Protein AF-A0A8T3SQZ7-F1 (afdb_monomer_lite)

Radius of gyration: 26.03 Å; chains: 1; bounding box: 53×53×92 Å

Foldseek 3Di:
DDDDDDDDDDDDPPDPQQAWAWEWDDDPNGTDTDTDPDRDHDDDAQDKDWDQDPVRDTFIKGFHDKAKDKAFDPPDDQDFDPPVPDPDGDRDDDDPPPPDRPDGDIDIDHIYTYIDGDPPPPVDDPPDDPDPDPDDDDDDD

Secondary structure (DSSP, 8-state):
-------------SS--PPP-EEEEEETTEEEEEE-SS--PPPPTT-EEEEE-TT--EEEEEEEEEE--EEEPPSSPPPB---TT-SS--BPPSSS----TTSS-EEE---EEEEEE-TT--S------------PPPPP-

pLDDT: mean 70.44, std 20.69, range [36.06, 97.5]

Sequence (141 aa):
MTDAAEIPGGPTDADGSAMPYTVFFPVDGAYRPADLEHSAPLPRVGDTIEYIDVRGRCSRYVVREVIHTLQLAADRRPVVGSQHDRPAAFAAGDDDAAELPGDGSLRAGVPKVILERSPSADPTEEREGFTVRVEAPTPED

Structure (mmCIF, N/CA/C/O backbone):
data_AF-A0A8T3SQZ7-F1
#
_entry.id   AF-A0A8T3SQZ7-F1
#
loop_
_atom_site.group_PDB
_atom_site.id
_atom_site.type_symbol
_atom_site.label_atom_id
_atom_site.label_alt_id
_atom_site.label_comp_id
_atom_site.label_asym_id
_atom_site.label_entity_id
_atom_site.label_seq_id
_atom_site.pdbx_PDB_ins_code
_atom_site.Cartn_x
_atom_site.Cartn_y
_atom_site.Cartn_z
_atom_site.occupancy
_atom_site.B_iso_or_equiv
_atom_site.auth_seq_id
_atom_site.auth_comp_id
_atom_site.auth_asym_id
_atom_site.auth_atom_id
_atom_site.pdbx_PDB_model_num
ATOM 1 N N . MET A 1 1 ? -7.357 -34.831 31.245 1.00 41.09 1 MET A N 1
ATOM 2 C CA . MET A 1 1 ? -6.349 -34.841 30.168 1.00 41.09 1 MET A CA 1
ATOM 3 C C . MET A 1 1 ? -7.109 -34.612 28.881 1.00 41.09 1 MET A C 1
ATOM 5 O O . MET A 1 1 ? -7.741 -35.544 28.405 1.00 41.09 1 MET A O 1
ATOM 9 N N . THR A 1 2 ? -7.157 -33.366 28.414 1.00 40.72 2 THR A N 1
ATOM 10 C CA . THR A 1 2 ? -7.827 -33.005 27.161 1.00 40.72 2 THR A CA 1
ATOM 11 C C . THR A 1 2 ? -6.770 -32.436 26.238 1.00 40.72 2 THR A C 1
ATOM 13 O O . THR A 1 2 ? -5.999 -31.563 26.631 1.00 40.72 2 THR A O 1
ATOM 16 N N . ASP A 1 3 ? -6.729 -33.048 25.069 1.00 38.22 3 ASP A N 1
ATOM 17 C CA . ASP A 1 3 ? -5.800 -32.897 23.964 1.00 38.22 3 ASP A CA 1
ATOM 18 C C . ASP A 1 3 ? -5.825 -31.461 23.416 1.00 38.22 3 ASP A C 1
ATOM 20 O O . ASP A 1 3 ? -6.893 -30.925 23.110 1.00 38.22 3 ASP A O 1
ATOM 24 N N . ALA A 1 4 ? -4.661 -30.812 23.354 1.00 43.59 4 ALA A N 1
ATOM 25 C CA . ALA A 1 4 ? -4.513 -29.490 22.762 1.00 43.59 4 ALA A CA 1
ATOM 26 C C . ALA A 1 4 ? -4.310 -29.672 21.257 1.00 43.59 4 ALA A C 1
ATOM 28 O O . ALA A 1 4 ? -3.245 -30.099 20.820 1.00 43.59 4 ALA A O 1
ATOM 29 N N . ALA A 1 5 ? -5.348 -29.366 20.480 1.00 46.22 5 ALA A N 1
ATOM 30 C CA . ALA A 1 5 ? -5.286 -29.367 19.028 1.00 46.22 5 ALA A CA 1
ATOM 31 C C . ALA A 1 5 ? -4.203 -28.389 18.545 1.00 46.22 5 ALA A C 1
ATOM 33 O O . ALA A 1 5 ? -4.297 -27.174 18.728 1.00 46.22 5 ALA A O 1
ATOM 34 N N . GLU A 1 6 ? -3.168 -28.962 17.946 1.00 37.00 6 GLU A N 1
ATOM 35 C CA . GLU A 1 6 ? -2.067 -28.294 17.271 1.00 37.00 6 GLU A CA 1
ATOM 36 C C . GLU A 1 6 ? -2.620 -27.485 16.085 1.00 37.00 6 GLU A C 1
ATOM 38 O O . GLU A 1 6 ? -3.232 -28.038 15.169 1.00 37.00 6 GLU A O 1
ATOM 43 N N . ILE A 1 7 ? -2.457 -26.159 16.111 1.00 51.09 7 ILE A N 1
ATOM 44 C CA . ILE A 1 7 ? -2.765 -25.300 14.962 1.00 51.09 7 ILE A CA 1
ATOM 45 C C . ILE A 1 7 ? -1.596 -25.450 13.978 1.00 51.09 7 ILE A C 1
ATOM 47 O O . ILE A 1 7 ? -0.480 -25.066 14.335 1.00 51.09 7 ILE A O 1
ATOM 51 N N . PRO A 1 8 ? -1.794 -25.984 12.757 1.00 43.47 8 PRO A N 1
ATOM 52 C CA . PRO A 1 8 ? -0.699 -26.134 11.811 1.00 43.47 8 PRO A CA 1
ATOM 53 C C . PRO A 1 8 ? -0.240 -24.751 11.343 1.00 43.47 8 PRO A C 1
ATOM 55 O O . PRO A 1 8 ? -0.986 -24.007 10.702 1.00 43.47 8 PRO A O 1
ATOM 58 N N . GLY A 1 9 ? 1.001 -24.410 11.692 1.00 36.94 9 GLY A N 1
ATOM 59 C CA . GLY A 1 9 ? 1.688 -23.222 11.207 1.00 36.94 9 GLY A CA 1
ATOM 60 C C . GLY A 1 9 ? 1.742 -23.231 9.682 1.00 36.94 9 GLY A C 1
ATOM 61 O O . GLY A 1 9 ? 2.211 -24.190 9.068 1.00 36.94 9 GLY A O 1
ATOM 62 N N . GLY A 1 10 ? 1.239 -22.158 9.068 1.00 36.06 10 GLY A N 1
ATOM 63 C CA . GLY A 1 10 ? 1.502 -21.871 7.660 1.00 36.06 10 GLY A CA 1
ATOM 64 C C . GLY A 1 10 ? 3.007 -21.706 7.420 1.00 36.06 10 GLY A C 1
ATOM 65 O O . GLY A 1 10 ? 3.750 -21.505 8.382 1.00 36.06 10 GLY A O 1
ATOM 66 N N . PRO A 1 11 ? 3.475 -21.799 6.163 1.00 41.94 11 PRO A N 1
ATOM 67 C CA . PRO A 1 11 ? 4.896 -21.710 5.861 1.00 41.94 11 PRO A CA 1
ATOM 68 C C . PRO A 1 11 ? 5.449 -20.384 6.389 1.00 41.94 11 PRO A C 1
ATOM 70 O O . PRO A 1 11 ? 5.080 -19.307 5.924 1.00 41.94 11 PRO A O 1
ATOM 73 N N . THR A 1 12 ? 6.297 -20.479 7.410 1.00 43.78 12 THR A N 1
ATOM 74 C CA . THR A 1 12 ? 7.145 -19.386 7.860 1.00 43.78 12 THR A CA 1
ATOM 75 C C . THR A 1 12 ? 8.161 -19.175 6.751 1.00 43.78 12 THR A C 1
ATOM 77 O O . THR A 1 12 ? 9.054 -20.007 6.581 1.00 43.78 12 THR A O 1
ATOM 80 N N . ASP A 1 13 ? 8.008 -18.108 5.969 1.00 46.59 13 ASP A N 1
ATOM 81 C CA . ASP A 1 13 ? 9.064 -17.645 5.074 1.00 46.59 13 ASP A CA 1
ATOM 82 C C . ASP A 1 13 ? 10.277 -17.306 5.950 1.00 46.59 13 ASP A C 1
ATOM 84 O O . ASP A 1 13 ? 10.358 -16.271 6.613 1.00 46.59 13 ASP A O 1
ATOM 88 N N . ALA A 1 14 ? 11.175 -18.280 6.048 1.00 41.88 14 ALA A N 1
ATOM 89 C CA . ALA A 1 14 ? 12.380 -18.254 6.848 1.00 41.88 14 ALA A CA 1
ATOM 90 C C . ALA A 1 14 ? 13.466 -17.466 6.108 1.00 41.88 14 ALA A C 1
ATOM 92 O O . ALA A 1 14 ? 14.453 -18.029 5.653 1.00 41.88 14 ALA A O 1
ATOM 93 N N . ASP A 1 15 ? 13.251 -16.160 5.983 1.00 43.75 15 ASP A N 1
ATOM 94 C CA . ASP A 1 15 ? 14.304 -15.150 5.960 1.00 43.75 15 ASP A CA 1
ATOM 95 C C . ASP A 1 15 ? 13.628 -13.830 6.348 1.00 43.75 15 ASP A C 1
ATOM 97 O O . ASP A 1 15 ? 12.751 -13.343 5.638 1.00 43.75 15 ASP A O 1
ATOM 101 N N . GLY A 1 16 ? 13.947 -13.290 7.526 1.00 47.75 16 GLY A N 1
ATOM 102 C CA . GLY A 1 16 ? 13.233 -12.181 8.184 1.00 47.75 16 GLY A CA 1
ATOM 103 C C . GLY A 1 16 ? 13.328 -10.816 7.484 1.00 47.75 16 GLY A C 1
ATOM 104 O O . GLY A 1 16 ? 13.242 -9.779 8.140 1.00 47.75 16 GLY A O 1
ATOM 105 N N . SER A 1 17 ? 13.531 -10.794 6.169 1.00 54.41 17 SER A N 1
ATOM 106 C CA . SER A 1 17 ? 13.528 -9.601 5.335 1.00 54.41 17 SER A CA 1
ATOM 107 C C . SER A 1 17 ? 12.091 -9.279 4.938 1.00 54.41 17 SER A C 1
ATOM 109 O O . SER A 1 17 ? 11.572 -9.753 3.928 1.00 54.41 17 SER A O 1
ATOM 111 N N . ALA A 1 18 ? 11.408 -8.493 5.769 1.00 69.62 18 ALA A N 1
ATOM 112 C CA . ALA A 1 18 ? 10.089 -7.987 5.418 1.00 69.62 18 ALA A CA 1
ATOM 113 C C . ALA A 1 18 ? 10.197 -7.116 4.149 1.00 69.62 18 ALA A C 1
ATOM 115 O O . ALA A 1 18 ? 10.910 -6.108 4.129 1.00 69.62 18 ALA A O 1
ATOM 116 N N . MET A 1 19 ? 9.517 -7.541 3.079 1.00 74.31 19 MET A N 1
ATOM 117 C CA . MET A 1 19 ? 9.486 -6.840 1.794 1.00 74.31 19 MET A CA 1
ATOM 118 C C . MET A 1 19 ? 8.896 -5.437 1.995 1.00 74.31 19 MET A C 1
ATOM 120 O O . MET A 1 19 ? 7.824 -5.330 2.592 1.00 74.31 19 MET A O 1
ATOM 124 N N . PRO A 1 20 ? 9.539 -4.360 1.504 1.00 87.25 20 PRO A N 1
ATOM 125 C CA . PRO A 1 20 ? 8.953 -3.029 1.593 1.00 87.25 20 PRO A CA 1
ATOM 126 C C . PRO A 1 20 ? 7.644 -2.994 0.803 1.00 87.25 20 PRO A C 1
ATOM 128 O O . PRO A 1 20 ? 7.549 -3.588 -0.271 1.00 87.25 20 PRO A O 1
ATOM 131 N N . TYR A 1 21 ? 6.652 -2.278 1.320 1.00 91.19 21 TYR A N 1
ATOM 132 C CA . TYR A 1 21 ? 5.379 -2.025 0.653 1.00 91.19 21 TYR A CA 1
ATOM 133 C C . TYR A 1 21 ? 4.891 -0.611 0.969 1.00 91.19 21 TYR A C 1
ATOM 135 O O . TYR A 1 21 ? 5.213 -0.049 2.017 1.00 91.19 21 TYR A O 1
ATOM 143 N N . THR A 1 22 ? 4.090 -0.046 0.068 1.00 93.69 22 THR A N 1
ATOM 144 C CA . THR A 1 22 ? 3.478 1.276 0.253 1.00 93.69 22 THR A CA 1
ATOM 145 C C . THR A 1 22 ? 2.016 1.108 0.644 1.00 93.69 22 THR A C 1
ATOM 147 O O . THR A 1 22 ? 1.253 0.416 -0.038 1.00 93.69 22 THR A O 1
ATOM 150 N N . VAL A 1 23 ? 1.602 1.768 1.722 1.00 94.88 23 VAL A N 1
ATOM 151 C CA . VAL A 1 23 ? 0.217 1.7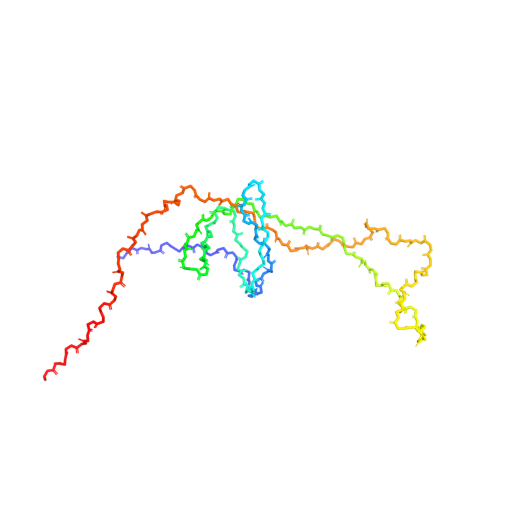72 2.202 1.00 94.88 23 VAL A CA 1
ATOM 152 C C . VAL A 1 23 ? -0.532 2.959 1.606 1.00 94.88 23 VAL A C 1
ATOM 154 O O . VAL A 1 23 ? -0.017 4.071 1.563 1.00 94.88 23 VAL A O 1
ATOM 157 N N . PHE A 1 24 ? -1.763 2.745 1.156 1.00 96.56 24 PHE A N 1
ATOM 158 C CA . PHE A 1 24 ? -2.608 3.764 0.543 1.00 96.56 24 PHE A CA 1
ATOM 159 C C . PHE A 1 24 ? -3.838 4.019 1.413 1.00 96.56 24 PHE A C 1
ATOM 161 O O . PHE A 1 24 ? -4.778 3.222 1.432 1.00 96.56 24 PHE A O 1
ATOM 168 N N . PHE A 1 25 ? -3.835 5.149 2.121 1.00 95.62 25 PHE A N 1
ATOM 169 C CA . PHE A 1 25 ? -4.930 5.570 2.994 1.00 95.62 25 PHE A CA 1
ATOM 170 C C . PHE A 1 25 ? -6.046 6.253 2.194 1.00 95.62 25 PHE A C 1
ATOM 172 O O . PHE A 1 25 ? -5.738 7.112 1.361 1.00 95.62 25 PHE A O 1
ATOM 179 N N . PRO A 1 26 ? -7.328 5.946 2.455 1.00 94.62 26 PRO A N 1
ATOM 180 C CA . PRO A 1 26 ? -8.440 6.649 1.827 1.00 94.62 26 PRO A CA 1
ATOM 181 C C . PRO A 1 26 ? -8.554 8.073 2.395 1.00 94.62 26 PRO A C 1
ATOM 183 O O . PRO A 1 26 ? -8.695 8.256 3.605 1.00 94.62 26 PRO A O 1
ATOM 186 N N . VAL A 1 27 ? -8.501 9.083 1.524 1.00 90.00 27 VAL A N 1
ATOM 187 C CA . VAL A 1 27 ? -8.631 10.509 1.874 1.00 90.00 27 VAL A CA 1
ATOM 188 C C . VAL A 1 27 ? -9.516 11.185 0.830 1.00 90.00 27 VAL A C 1
ATOM 190 O O . VAL A 1 27 ? -9.146 11.232 -0.338 1.00 90.00 27 VAL A O 1
ATOM 193 N N . ASP A 1 28 ? -10.684 11.684 1.243 1.00 85.12 28 ASP A N 1
ATOM 194 C CA . ASP A 1 28 ? -11.594 12.526 0.445 1.00 85.12 28 ASP A CA 1
ATOM 195 C C . ASP A 1 28 ? -11.811 12.070 -1.015 1.00 85.12 28 ASP A C 1
ATOM 197 O O . ASP A 1 28 ? -11.722 12.850 -1.960 1.00 85.12 28 ASP A O 1
ATOM 201 N N . GLY A 1 29 ? -12.093 10.777 -1.214 1.00 84.56 29 GLY A N 1
ATOM 202 C CA . GLY A 1 29 ? -12.367 10.198 -2.539 1.00 84.56 29 GLY A CA 1
ATOM 203 C C . GLY A 1 29 ? -11.127 9.807 -3.352 1.00 84.56 29 GLY A C 1
ATOM 204 O O . GLY A 1 29 ? -11.265 9.303 -4.464 1.00 84.56 29 GLY A O 1
ATOM 205 N N . ALA A 1 30 ? -9.928 9.982 -2.798 1.00 92.31 30 ALA A N 1
ATOM 206 C CA . ALA A 1 30 ? -8.661 9.540 -3.369 1.00 92.31 30 ALA A CA 1
ATOM 207 C C . ALA A 1 30 ? -7.881 8.649 -2.383 1.00 92.31 30 ALA A C 1
ATOM 209 O O . ALA A 1 30 ? -8.338 8.353 -1.276 1.00 92.31 30 ALA A O 1
ATOM 210 N N . TYR A 1 31 ? -6.683 8.224 -2.794 1.00 93.75 31 TYR A N 1
ATOM 211 C CA . TYR A 1 31 ? -5.751 7.486 -1.944 1.00 93.75 31 TYR A CA 1
ATOM 212 C C . TYR A 1 31 ? -4.450 8.252 -1.768 1.00 93.75 31 TYR A C 1
ATOM 214 O O . TYR A 1 31 ? -3.856 8.714 -2.745 1.00 93.75 31 TYR A O 1
ATOM 222 N N . ARG A 1 32 ? -3.980 8.340 -0.524 1.00 94.44 32 ARG A N 1
ATOM 223 C CA . ARG A 1 32 ? -2.699 8.953 -0.181 1.00 94.44 32 ARG A CA 1
ATOM 224 C C . ARG A 1 32 ? -1.673 7.871 0.171 1.00 94.44 32 ARG A C 1
ATOM 226 O O . ARG A 1 32 ? -1.946 7.091 1.085 1.00 94.44 32 ARG A O 1
ATOM 233 N N . PRO A 1 33 ? -0.516 7.819 -0.515 1.00 94.50 33 PRO A N 1
ATOM 234 C CA . PRO A 1 33 ? 0.537 6.866 -0.193 1.00 94.50 33 PRO A CA 1
ATOM 235 C C . PRO A 1 33 ? 1.251 7.242 1.109 1.00 94.50 33 PRO A C 1
ATOM 237 O O . PRO A 1 33 ? 1.417 8.424 1.424 1.00 94.50 33 PRO A O 1
ATOM 240 N N . ALA A 1 34 ? 1.701 6.224 1.828 1.00 90.50 34 ALA A N 1
ATOM 241 C CA . ALA A 1 34 ? 2.591 6.311 2.969 1.00 90.50 34 ALA A CA 1
ATOM 242 C C . ALA A 1 34 ? 3.529 5.101 2.951 1.00 90.50 34 ALA A C 1
ATOM 244 O O . ALA A 1 34 ? 3.077 3.952 2.922 1.00 90.50 34 ALA A O 1
ATOM 245 N N . ASP A 1 35 ? 4.827 5.375 2.965 1.00 85.69 35 ASP A N 1
ATOM 246 C CA . ASP A 1 35 ? 5.853 4.347 3.078 1.00 85.69 35 ASP A CA 1
ATOM 247 C C . ASP A 1 35 ? 6.135 4.063 4.555 1.00 85.69 35 ASP A C 1
ATOM 249 O O . ASP A 1 35 ? 6.034 4.950 5.408 1.00 85.69 35 ASP A O 1
ATOM 253 N N . LEU A 1 36 ? 6.463 2.812 4.864 1.00 81.69 36 LEU A N 1
ATOM 254 C CA . LEU A 1 36 ? 6.826 2.402 6.215 1.00 81.69 36 LEU A CA 1
ATOM 255 C C . LEU A 1 36 ? 8.337 2.540 6.402 1.00 81.69 36 LEU A C 1
ATOM 257 O O . LEU A 1 36 ? 9.114 1.997 5.620 1.00 81.69 36 LEU A O 1
ATOM 261 N N . GLU A 1 37 ? 8.756 3.240 7.458 1.00 74.75 37 GLU A N 1
ATOM 262 C CA . GLU A 1 37 ? 10.180 3.390 7.803 1.00 74.75 37 GLU A CA 1
ATOM 263 C C . GLU A 1 37 ? 10.811 2.073 8.277 1.00 74.75 37 GLU A C 1
ATOM 265 O O . GLU A 1 37 ? 12.023 1.878 8.172 1.00 74.75 37 GLU A O 1
ATOM 270 N N . HIS A 1 38 ? 9.992 1.161 8.802 1.00 73.56 38 HIS A N 1
ATOM 271 C CA . HIS A 1 38 ? 10.429 -0.124 9.327 1.00 73.56 38 HIS A CA 1
ATOM 272 C C . HIS A 1 38 ? 9.812 -1.274 8.543 1.00 73.56 38 HIS A C 1
ATOM 274 O O . HIS A 1 38 ? 8.633 -1.245 8.188 1.00 73.56 38 HIS A O 1
ATOM 280 N N . SER A 1 39 ? 10.622 -2.306 8.313 1.00 74.56 39 SER A N 1
ATOM 281 C CA . SER A 1 39 ? 10.196 -3.543 7.673 1.00 74.56 39 SER A CA 1
ATOM 282 C C . SER A 1 39 ? 9.108 -4.210 8.519 1.00 74.56 39 SER A C 1
ATOM 284 O O . SER A 1 39 ? 9.366 -4.680 9.626 1.00 74.56 39 SER A O 1
ATOM 286 N N . ALA A 1 40 ? 7.888 -4.241 7.989 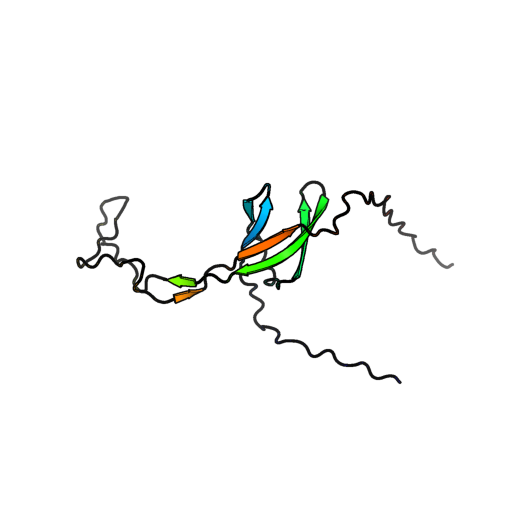1.00 83.94 40 ALA A N 1
ATOM 287 C CA . ALA A 1 40 ? 6.753 -4.957 8.555 1.00 83.94 40 ALA A CA 1
ATOM 288 C C . ALA A 1 40 ? 6.362 -6.119 7.627 1.00 83.94 40 ALA A C 1
ATOM 290 O O . ALA A 1 40 ? 6.609 -6.042 6.421 1.00 83.94 40 ALA A O 1
ATOM 291 N N . PRO A 1 41 ? 5.769 -7.207 8.145 1.00 89.19 41 PRO A N 1
ATOM 292 C CA . PRO A 1 41 ? 5.217 -8.255 7.294 1.00 89.19 41 PRO A CA 1
ATOM 293 C C . PRO A 1 41 ? 4.164 -7.681 6.341 1.00 89.19 41 PRO A C 1
ATOM 295 O O . PRO A 1 41 ? 3.344 -6.858 6.750 1.00 89.19 41 PRO A O 1
ATOM 298 N N . LEU A 1 42 ? 4.161 -8.133 5.084 1.00 91.88 42 LEU A N 1
ATOM 299 C CA . LEU A 1 42 ? 3.122 -7.749 4.131 1.00 91.88 42 LEU A CA 1
ATOM 300 C C . LEU A 1 42 ? 1.761 -8.261 4.643 1.00 91.88 42 LEU A C 1
ATOM 302 O O . LEU A 1 42 ? 1.616 -9.471 4.847 1.00 91.88 42 LEU A O 1
ATOM 306 N N . PRO A 1 43 ? 0.767 -7.383 4.861 1.00 93.00 43 PRO A N 1
ATOM 307 C CA . PRO A 1 43 ? -0.522 -7.795 5.392 1.00 93.00 43 PRO A CA 1
ATOM 308 C C . PRO A 1 43 ? -1.349 -8.534 4.335 1.00 93.00 43 PRO A C 1
ATOM 310 O O . PRO A 1 43 ? -1.108 -8.423 3.130 1.00 93.00 43 PRO A O 1
ATOM 313 N N . ARG A 1 44 ? -2.359 -9.273 4.786 1.00 95.44 44 ARG A N 1
ATOM 314 C CA . ARG A 1 44 ? -3.336 -9.965 3.943 1.00 95.44 44 ARG A CA 1
ATOM 315 C C . ARG A 1 44 ? -4.597 -9.123 3.782 1.00 95.44 44 ARG A C 1
ATOM 317 O O . ARG A 1 44 ? -4.913 -8.270 4.604 1.00 95.44 44 ARG A O 1
ATOM 324 N N . VAL A 1 45 ? -5.349 -9.387 2.715 1.00 96.94 45 VAL A N 1
ATOM 325 C CA . VAL A 1 45 ? -6.691 -8.810 2.544 1.00 96.94 45 VAL A CA 1
ATOM 326 C C . VAL A 1 45 ? -7.579 -9.219 3.722 1.00 96.94 45 VAL A C 1
ATOM 328 O O . VAL A 1 45 ? -7.617 -10.392 4.089 1.00 96.94 45 VAL A O 1
ATOM 331 N N . GLY A 1 46 ? -8.291 -8.250 4.297 1.00 96.00 46 GLY A N 1
ATOM 332 C CA . GLY A 1 46 ? -9.117 -8.411 5.494 1.00 96.00 46 GLY A CA 1
ATOM 333 C C . GLY A 1 46 ? -8.393 -8.121 6.812 1.00 96.00 46 GLY A C 1
ATOM 334 O O . GLY A 1 46 ? -9.064 -7.941 7.830 1.00 96.00 46 GLY A O 1
ATOM 335 N N . ASP A 1 47 ? -7.061 -8.014 6.814 1.00 95.50 47 ASP A N 1
ATOM 336 C CA . ASP A 1 47 ? -6.317 -7.649 8.020 1.00 95.50 47 ASP A CA 1
ATOM 337 C C . ASP A 1 47 ? -6.674 -6.226 8.472 1.00 95.50 47 ASP A C 1
ATOM 339 O O . ASP A 1 47 ? -6.970 -5.339 7.666 1.00 95.50 47 ASP A O 1
ATOM 343 N N . THR A 1 48 ? -6.631 -5.995 9.785 1.00 95.50 48 THR A N 1
ATOM 344 C CA . THR A 1 48 ? -6.871 -4.674 10.376 1.00 95.50 48 THR A CA 1
ATOM 345 C C . THR A 1 48 ? -5.556 -3.930 10.575 1.00 95.50 48 THR A C 1
ATOM 347 O O . THR A 1 48 ? -4.615 -4.466 11.155 1.00 95.50 48 THR A O 1
ATOM 350 N N . ILE A 1 49 ? -5.520 -2.665 10.157 1.00 93.06 49 ILE A N 1
ATOM 351 C CA . ILE A 1 49 ? -4.419 -1.735 10.414 1.00 93.06 49 ILE A CA 1
ATOM 352 C C . ILE A 1 49 ? -4.915 -0.614 11.324 1.00 93.06 49 ILE A C 1
AT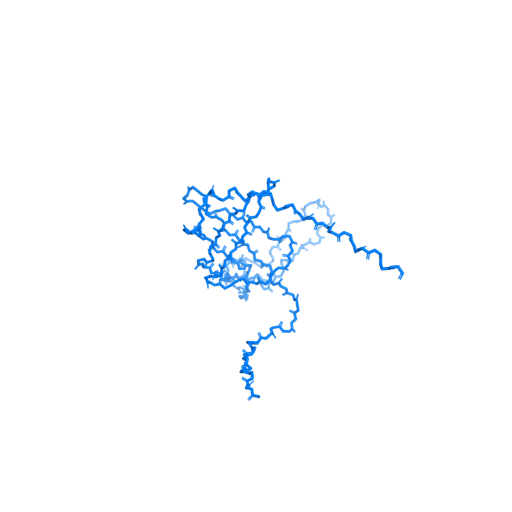OM 354 O O . ILE A 1 49 ? -5.896 0.067 11.019 1.00 93.06 49 ILE A O 1
ATOM 358 N N . GLU A 1 50 ? -4.210 -0.395 12.431 1.00 93.06 50 GLU A N 1
ATOM 359 C CA . GLU A 1 50 ? -4.432 0.743 13.317 1.00 93.06 50 GLU A CA 1
ATOM 360 C C . GLU A 1 50 ? -3.369 1.815 13.054 1.00 93.06 50 GLU A C 1
ATOM 362 O O . GLU A 1 50 ? -2.169 1.568 13.143 1.00 93.06 50 GLU A O 1
ATOM 367 N N . TYR A 1 51 ? -3.823 3.012 12.693 1.00 90.69 51 TYR A N 1
ATOM 368 C CA . TYR A 1 51 ? -2.984 4.192 12.530 1.00 90.69 51 TYR A CA 1
ATOM 369 C C . TYR A 1 51 ? -3.119 5.077 13.763 1.00 90.69 51 TYR A C 1
ATOM 371 O O . TYR A 1 51 ? -4.231 5.482 14.105 1.00 90.69 51 TYR A O 1
ATOM 379 N N . ILE A 1 52 ? -1.994 5.403 14.392 1.00 91.44 52 ILE A N 1
ATOM 380 C CA . ILE A 1 52 ? -1.920 6.313 15.534 1.00 91.44 52 ILE A CA 1
ATOM 381 C C . ILE A 1 52 ? -1.277 7.607 15.042 1.00 91.44 52 ILE A C 1
ATOM 383 O O . ILE A 1 52 ? -0.140 7.600 14.571 1.00 91.44 52 ILE A O 1
ATOM 387 N N . ASP A 1 53 ? -2.016 8.714 15.103 1.00 89.44 53 ASP A N 1
ATOM 388 C CA . ASP A 1 53 ? -1.492 10.009 14.671 1.00 89.44 53 ASP A CA 1
ATOM 389 C C . ASP A 1 53 ? -0.553 10.641 15.716 1.00 89.44 53 ASP A C 1
ATOM 391 O O . ASP A 1 53 ? -0.408 10.171 16.844 1.00 89.44 53 ASP A O 1
ATOM 395 N N . VAL A 1 54 ? 0.069 11.767 15.357 1.00 90.94 54 VAL A N 1
ATOM 396 C CA . VAL A 1 54 ? 0.983 12.515 16.245 1.00 90.94 54 VAL A CA 1
ATOM 397 C C . VAL A 1 54 ? 0.322 13.048 17.525 1.00 90.94 54 VAL A C 1
ATOM 399 O O . VAL A 1 54 ? 1.013 13.525 18.419 1.00 90.94 54 VAL A O 1
ATOM 402 N N . ARG A 1 55 ? -1.014 13.012 17.613 1.00 93.75 55 ARG A N 1
ATOM 403 C CA . ARG A 1 55 ? -1.800 13.390 18.796 1.00 93.75 55 ARG A CA 1
ATOM 404 C C . ARG A 1 55 ? -2.269 12.165 19.588 1.00 93.75 55 ARG A C 1
ATOM 406 O O . ARG A 1 55 ? -3.024 12.330 20.541 1.00 93.75 55 ARG A O 1
ATOM 413 N N . GLY A 1 56 ? -1.857 10.959 19.196 1.00 91.31 56 GLY A N 1
ATOM 414 C CA . GLY A 1 56 ? -2.263 9.703 19.820 1.00 91.31 56 GLY A CA 1
ATOM 415 C C . GLY A 1 56 ? -3.660 9.225 19.422 1.00 91.31 56 GLY A C 1
ATOM 416 O O . GLY A 1 56 ? -4.184 8.315 20.059 1.00 91.31 56 GLY A O 1
ATOM 417 N N . ARG A 1 57 ? -4.299 9.814 18.401 1.00 90.94 57 ARG A N 1
ATOM 418 C CA . ARG A 1 57 ? -5.625 9.359 17.960 1.00 90.94 57 ARG A CA 1
ATOM 419 C C . ARG A 1 57 ? -5.490 8.116 17.096 1.00 90.94 57 ARG A C 1
ATOM 421 O O . ARG A 1 57 ? -4.791 8.144 16.083 1.00 90.94 57 ARG A O 1
ATOM 428 N N . CYS A 1 58 ? -6.219 7.069 17.466 1.00 92.12 58 CYS A N 1
ATOM 429 C CA . CYS A 1 58 ? -6.274 5.824 16.714 1.00 92.12 58 CYS A CA 1
ATOM 430 C C . CYS A 1 58 ? -7.348 5.889 15.622 1.00 92.12 58 CYS A C 1
ATOM 432 O O . CYS A 1 58 ? -8.474 6.327 15.848 1.00 92.12 58 CYS A O 1
ATOM 434 N N . SER A 1 59 ? -7.011 5.422 14.427 1.00 91.44 59 SER A N 1
ATOM 435 C CA . SER A 1 59 ? -7.940 5.203 13.320 1.00 91.44 59 SER A CA 1
ATOM 436 C C . SER A 1 59 ? -7.755 3.791 12.792 1.00 91.44 59 SER A C 1
ATOM 438 O O . SER A 1 59 ? -6.627 3.377 12.532 1.00 91.44 59 SER A O 1
ATOM 440 N N . ARG A 1 60 ? -8.856 3.059 12.615 1.00 95.06 60 ARG A N 1
ATOM 441 C CA . ARG A 1 60 ? -8.820 1.676 12.131 1.00 95.06 60 ARG A CA 1
ATOM 442 C C . ARG A 1 60 ? -9.200 1.578 10.667 1.00 95.06 60 ARG A C 1
ATOM 444 O O . ARG A 1 60 ? -10.183 2.165 10.210 1.00 95.06 60 ARG A O 1
ATOM 451 N N . TYR A 1 61 ? -8.427 0.772 9.964 1.00 95.88 61 TYR A N 1
ATOM 452 C CA . TYR A 1 61 ? -8.576 0.478 8.556 1.00 95.88 61 TYR A CA 1
ATOM 453 C C . TYR A 1 61 ? -8.575 -1.029 8.350 1.00 95.88 61 TYR A C 1
ATOM 455 O O . TYR A 1 61 ? -7.995 -1.765 9.143 1.00 95.88 61 TYR A O 1
ATOM 463 N N . VAL A 1 62 ? -9.206 -1.470 7.273 1.00 96.69 62 VAL A N 1
ATOM 464 C CA . VAL A 1 62 ? -9.134 -2.851 6.800 1.00 96.69 62 VAL A CA 1
ATOM 465 C C . VAL A 1 62 ? -8.365 -2.855 5.487 1.00 96.69 62 VAL A C 1
ATOM 467 O O . VAL A 1 62 ? -8.500 -1.938 4.670 1.00 96.69 62 VAL A O 1
ATOM 470 N N . VAL A 1 63 ? -7.520 -3.862 5.288 1.00 97.06 63 VAL A N 1
ATOM 471 C CA . VAL A 1 63 ? -6.830 -4.070 4.017 1.00 97.06 63 VAL A CA 1
ATOM 472 C C . VAL A 1 63 ? -7.839 -4.566 2.994 1.00 97.06 63 VAL A C 1
ATOM 474 O O . VAL A 1 63 ? -8.315 -5.697 3.080 1.00 97.06 63 VAL A O 1
ATOM 477 N N . ARG A 1 64 ? -8.152 -3.730 2.006 1.00 97.12 64 ARG A N 1
ATOM 478 C CA . ARG A 1 64 ? -9.079 -4.085 0.930 1.00 97.12 64 ARG A CA 1
ATOM 479 C C . ARG A 1 64 ? -8.386 -4.878 -0.169 1.00 97.12 64 ARG A C 1
ATOM 481 O O . ARG A 1 64 ? -8.921 -5.868 -0.654 1.00 97.12 64 ARG A O 1
ATOM 488 N N . GLU A 1 65 ? -7.201 -4.435 -0.577 1.00 97.50 65 GLU A N 1
ATOM 489 C CA . GLU A 1 65 ? -6.459 -5.026 -1.692 1.00 97.50 65 GLU A CA 1
ATOM 490 C C . GLU A 1 65 ? -4.958 -5.013 -1.410 1.00 97.50 65 GLU A C 1
ATOM 492 O O . GLU A 1 65 ? -4.426 -4.069 -0.823 1.00 97.50 65 GLU A O 1
ATOM 497 N N . VAL A 1 66 ? -4.270 -6.040 -1.900 1.00 96.62 66 VAL A N 1
ATOM 498 C CA . VAL A 1 66 ? -2.809 -6.093 -1.968 1.00 96.62 66 VAL A CA 1
ATOM 499 C C . VAL A 1 66 ? -2.436 -6.294 -3.429 1.00 96.62 66 VAL A C 1
ATOM 501 O O . VAL A 1 66 ? -2.768 -7.313 -4.032 1.00 96.62 66 VAL A O 1
ATOM 504 N N . ILE A 1 67 ? -1.784 -5.296 -4.019 1.00 95.88 67 ILE A N 1
ATOM 505 C CA . ILE A 1 67 ? -1.455 -5.262 -5.443 1.00 95.88 67 ILE A CA 1
ATOM 506 C C . ILE A 1 67 ? 0.049 -5.457 -5.592 1.00 95.88 67 ILE A C 1
ATOM 508 O O . ILE A 1 67 ? 0.839 -4.556 -5.299 1.00 95.88 67 ILE A O 1
ATOM 512 N N . HIS A 1 68 ? 0.447 -6.622 -6.096 1.00 92.88 68 HIS A N 1
ATOM 513 C CA . HIS A 1 68 ? 1.820 -6.859 -6.525 1.00 92.88 68 HIS A CA 1
ATOM 514 C C . HIS A 1 68 ? 2.045 -6.188 -7.876 1.00 92.88 68 HIS A C 1
ATOM 516 O O . HIS A 1 68 ? 1.276 -6.380 -8.818 1.00 92.88 68 HIS A O 1
ATOM 522 N N . THR A 1 69 ? 3.091 -5.373 -7.965 1.00 85.88 69 THR A N 1
ATOM 523 C CA . THR A 1 69 ? 3.442 -4.694 -9.209 1.00 85.88 69 THR A CA 1
ATOM 524 C C . THR A 1 69 ? 4.535 -5.467 -9.929 1.00 85.88 69 THR A C 1
ATOM 526 O O . THR A 1 69 ? 5.427 -6.039 -9.307 1.00 85.88 69 THR A O 1
ATOM 529 N N . LEU A 1 70 ? 4.451 -5.497 -11.254 1.00 86.12 70 LEU A N 1
ATOM 530 C CA . LEU A 1 70 ? 5.468 -6.071 -12.123 1.00 86.12 70 LEU A CA 1
ATOM 531 C C . LEU A 1 70 ? 5.982 -4.952 -13.022 1.00 86.12 70 LEU A C 1
ATOM 533 O O . LEU A 1 70 ? 5.194 -4.192 -13.585 1.00 86.12 70 LEU A O 1
ATOM 537 N N . GLN A 1 71 ? 7.298 -4.823 -13.109 1.00 83.62 71 GLN A N 1
ATOM 538 C CA . GLN A 1 71 ? 7.974 -3.794 -13.886 1.00 83.62 71 GLN A CA 1
ATOM 539 C C . GLN A 1 71 ? 8.973 -4.458 -14.822 1.00 83.62 71 GLN A C 1
ATOM 541 O O . GLN A 1 71 ? 9.635 -5.427 -14.453 1.00 83.62 71 GLN A O 1
ATOM 546 N N . LEU A 1 72 ? 9.090 -3.928 -16.033 1.00 81.50 72 LEU A N 1
ATOM 547 C CA . LEU A 1 72 ? 10.169 -4.307 -16.932 1.00 81.50 72 LEU A CA 1
ATOM 548 C C . LEU A 1 72 ? 11.436 -3.593 -16.476 1.00 81.50 72 LEU A C 1
ATOM 550 O O . LEU A 1 72 ? 11.441 -2.372 -16.310 1.00 81.50 72 LEU A O 1
ATOM 554 N N . ALA A 1 73 ? 12.492 -4.356 -16.234 1.00 68.62 73 ALA A N 1
ATOM 555 C CA . ALA A 1 73 ? 13.808 -3.809 -15.964 1.00 68.62 73 ALA A CA 1
ATOM 556 C C . ALA A 1 73 ? 14.613 -3.783 -17.255 1.00 68.62 73 ALA A C 1
ATOM 558 O O . ALA A 1 73 ? 14.540 -4.726 -18.028 1.00 68.62 73 ALA A O 1
ATOM 559 N N . ALA A 1 74 ? 15.411 -2.738 -17.470 1.00 66.38 74 ALA A N 1
ATOM 560 C CA . ALA A 1 74 ? 16.395 -2.759 -18.544 1.00 66.38 74 ALA A CA 1
ATOM 561 C C . ALA A 1 74 ? 17.403 -3.890 -18.277 1.00 66.38 74 ALA A C 1
ATOM 563 O O . ALA A 1 74 ? 18.004 -3.957 -17.200 1.00 66.38 74 ALA A O 1
ATOM 564 N N . ASP A 1 75 ? 17.580 -4.782 -19.250 1.00 65.00 75 ASP A N 1
ATOM 565 C CA . ASP A 1 75 ? 18.528 -5.896 -19.143 1.00 65.00 75 ASP A CA 1
ATOM 566 C C . ASP A 1 75 ? 19.964 -5.479 -19.460 1.00 65.00 75 ASP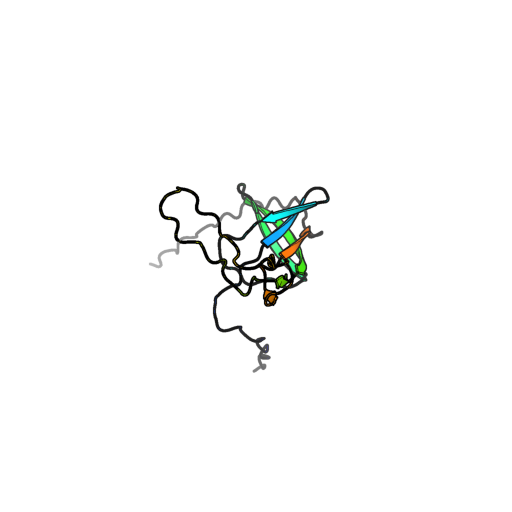 A C 1
ATOM 568 O O . ASP A 1 75 ? 20.907 -6.236 -19.214 1.00 65.00 75 ASP A O 1
ATOM 572 N N . ARG A 1 76 ? 20.158 -4.258 -19.966 1.00 58.97 76 ARG A N 1
ATOM 573 C CA . ARG A 1 76 ? 21.476 -3.685 -20.214 1.00 58.97 76 ARG A CA 1
ATOM 574 C C . ARG A 1 76 ? 21.629 -2.375 -19.465 1.00 58.97 76 ARG A C 1
ATOM 576 O O . ARG A 1 76 ? 20.706 -1.587 -19.291 1.00 58.97 76 ARG A O 1
ATOM 583 N N . ARG A 1 77 ? 22.849 -2.150 -18.988 1.00 60.91 77 ARG A N 1
ATOM 584 C CA . ARG A 1 77 ? 23.254 -0.859 -18.444 1.00 60.91 77 ARG A CA 1
ATOM 585 C C . ARG A 1 77 ? 23.660 0.032 -19.625 1.00 60.91 77 ARG A C 1
ATOM 587 O O . ARG A 1 77 ? 24.507 -0.411 -20.401 1.00 60.91 77 ARG A O 1
ATOM 594 N N . PRO A 1 78 ? 23.150 1.271 -19.734 1.00 60.44 78 PRO A N 1
ATOM 595 C CA . PRO A 1 78 ? 23.638 2.217 -20.729 1.00 60.44 78 PRO A CA 1
ATOM 596 C C . PRO A 1 78 ? 25.152 2.395 -20.588 1.00 60.44 78 PRO A C 1
ATOM 598 O O . PRO A 1 78 ? 25.658 2.612 -19.481 1.00 60.44 78 PRO A O 1
ATOM 601 N N . VAL A 1 79 ? 25.885 2.288 -21.695 1.00 63.25 79 VAL A N 1
ATOM 602 C CA . VAL A 1 79 ? 27.327 2.546 -21.702 1.00 63.25 79 VAL A CA 1
ATOM 603 C C . VAL A 1 79 ? 27.524 4.056 -21.578 1.00 63.25 79 VAL A C 1
ATOM 605 O O . VAL A 1 79 ? 27.095 4.831 -22.428 1.00 63.25 79 VAL A O 1
ATOM 608 N N . VAL A 1 80 ? 28.149 4.501 -20.488 1.00 62.19 80 VAL A N 1
ATOM 609 C CA . VAL A 1 80 ? 28.518 5.911 -20.332 1.00 62.19 80 VAL A CA 1
ATOM 610 C C . VAL A 1 80 ? 29.849 6.112 -21.043 1.00 62.19 80 VAL A C 1
ATOM 612 O O . VAL A 1 80 ? 30.866 5.555 -20.629 1.00 62.19 80 VAL A O 1
ATOM 615 N N . GLY A 1 81 ? 29.839 6.887 -22.128 1.00 57.91 81 GLY A N 1
ATOM 616 C CA . GLY A 1 81 ? 31.057 7.247 -22.845 1.00 57.91 81 GLY A CA 1
ATOM 617 C C . GLY A 1 81 ? 32.035 7.977 -21.922 1.00 57.91 81 GLY A C 1
ATOM 618 O O . GLY A 1 81 ? 31.659 8.893 -21.191 1.00 57.91 81 GLY A O 1
ATOM 619 N N . SER A 1 82 ? 33.305 7.586 -21.957 1.00 55.59 82 SER A N 1
ATOM 620 C CA . SER A 1 82 ? 34.391 8.125 -21.131 1.00 55.59 82 SER A CA 1
ATOM 621 C C . SER A 1 82 ? 34.888 9.503 -21.601 1.00 55.59 82 SER A C 1
ATOM 623 O O . SER A 1 82 ? 36.090 9.758 -21.634 1.00 55.59 82 SER A O 1
ATOM 625 N N . GLN A 1 83 ? 33.992 10.428 -21.959 1.00 51.00 83 GLN A N 1
ATOM 626 C CA . GLN A 1 83 ? 34.389 11.823 -22.171 1.00 51.00 83 GLN A CA 1
ATOM 627 C C . GLN A 1 83 ? 34.565 12.515 -20.815 1.00 51.00 83 GLN A C 1
ATOM 629 O O . GLN A 1 83 ? 33.608 12.952 -20.185 1.00 51.00 83 GLN A O 1
ATOM 634 N N . HIS A 1 84 ? 35.822 12.603 -20.379 1.00 52.22 84 HIS A N 1
ATOM 635 C CA . HIS A 1 84 ? 36.259 13.168 -19.097 1.00 52.22 84 HIS A CA 1
ATOM 636 C C . HIS A 1 84 ? 36.125 14.702 -18.975 1.00 52.22 84 HIS A C 1
ATOM 638 O O . HIS A 1 84 ? 36.436 15.244 -17.921 1.00 52.22 84 HIS A O 1
ATOM 644 N N . ASP A 1 85 ? 35.645 15.403 -20.008 1.00 49.78 85 ASP A N 1
ATOM 645 C CA . ASP A 1 85 ? 35.729 16.872 -20.097 1.00 49.78 85 ASP A CA 1
ATOM 646 C C . ASP A 1 85 ? 34.389 17.619 -19.987 1.00 49.78 85 ASP A C 1
ATOM 648 O O . ASP A 1 85 ? 34.305 18.807 -20.310 1.00 49.78 85 ASP A O 1
ATOM 652 N N . ARG A 1 86 ? 33.313 16.977 -19.509 1.00 45.28 86 ARG A N 1
ATOM 653 C CA . ARG A 1 86 ? 32.071 17.696 -19.171 1.00 45.28 86 ARG A CA 1
ATOM 654 C C . ARG A 1 86 ? 31.498 17.228 -17.832 1.00 45.28 86 ARG A C 1
ATOM 656 O O . ARG A 1 86 ? 31.354 16.026 -17.635 1.00 45.28 86 ARG A O 1
ATOM 663 N N . PRO A 1 87 ? 31.089 18.148 -16.936 1.00 54.12 87 PRO A N 1
ATOM 664 C CA . PRO A 1 87 ? 30.523 17.804 -15.626 1.00 54.12 87 PRO A CA 1
ATOM 665 C C . PRO A 1 87 ? 29.167 17.070 -15.695 1.00 54.12 87 PRO A C 1
ATOM 667 O O . PRO A 1 87 ? 28.653 16.647 -14.666 1.00 54.12 87 PRO A O 1
ATOM 670 N N . ALA A 1 88 ? 28.602 16.880 -16.893 1.00 48.09 88 ALA A N 1
ATOM 671 C CA . ALA A 1 88 ? 27.461 16.011 -17.156 1.00 48.09 88 ALA A CA 1
ATOM 672 C C . ALA A 1 88 ? 27.746 15.167 -18.411 1.00 48.09 88 ALA A C 1
ATOM 674 O O . ALA A 1 88 ? 27.592 15.642 -19.538 1.00 48.09 88 ALA A O 1
ATOM 675 N N . ALA A 1 89 ? 28.207 13.931 -18.219 1.00 50.69 89 ALA A N 1
ATOM 676 C CA . ALA A 1 89 ? 28.302 12.948 -19.293 1.00 50.69 89 ALA A CA 1
ATOM 677 C C . ALA A 1 89 ? 26.906 12.355 -19.549 1.00 50.69 89 ALA A C 1
ATOM 679 O O . ALA A 1 89 ? 26.266 11.843 -18.632 1.00 50.69 89 ALA A O 1
ATOM 680 N N . PHE A 1 90 ? 26.430 12.440 -20.790 1.00 50.91 90 PHE A N 1
ATOM 681 C CA . PHE A 1 90 ? 25.203 11.777 -21.232 1.00 50.91 90 PHE A CA 1
ATOM 682 C C . PHE 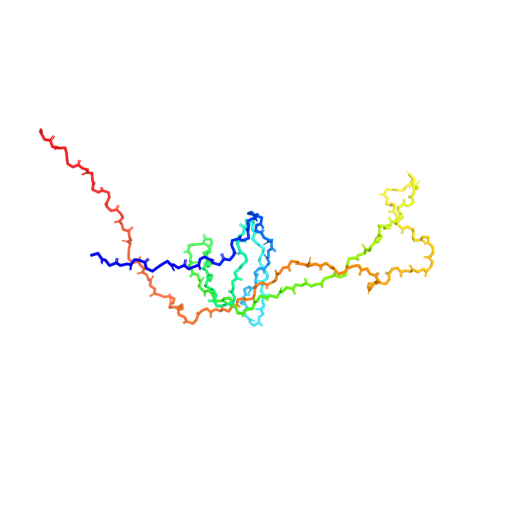A 1 90 ? 25.551 10.357 -21.693 1.00 50.91 90 PHE A C 1
ATOM 684 O O . PHE A 1 90 ? 26.574 10.160 -22.352 1.00 50.91 90 PHE A O 1
ATOM 691 N N . ALA A 1 91 ? 24.725 9.365 -21.350 1.00 52.94 91 ALA A N 1
ATOM 692 C CA . ALA A 1 91 ? 24.853 8.030 -21.927 1.00 52.94 91 ALA A CA 1
ATOM 693 C C . ALA A 1 91 ? 24.529 8.124 -23.425 1.00 52.94 91 ALA A C 1
ATOM 695 O O . ALA A 1 91 ? 23.403 8.455 -23.794 1.00 52.94 91 ALA A O 1
ATOM 696 N N . ALA A 1 92 ? 25.525 7.899 -24.276 1.00 53.28 92 ALA A N 1
ATOM 697 C CA . ALA A 1 92 ? 25.321 7.775 -25.710 1.00 53.28 92 ALA A CA 1
ATOM 698 C C . ALA A 1 92 ? 25.019 6.302 -25.997 1.00 53.28 92 ALA A C 1
ATOM 700 O O . ALA A 1 92 ? 25.840 5.440 -25.685 1.00 53.28 92 ALA A O 1
ATOM 701 N N . GLY A 1 93 ? 23.830 6.017 -26.529 1.00 50.81 93 GLY A N 1
ATOM 702 C CA . GLY A 1 93 ? 23.535 4.703 -27.092 1.00 50.81 93 GLY A CA 1
ATOM 703 C C . GLY A 1 93 ? 24.390 4.508 -28.339 1.00 50.81 93 GLY A C 1
ATOM 704 O O . GLY A 1 93 ? 24.322 5.326 -29.252 1.00 50.81 93 GLY A O 1
ATOM 705 N N . ASP A 1 94 ? 25.229 3.477 -28.337 1.00 52.78 94 ASP A N 1
ATOM 706 C CA . ASP A 1 94 ? 25.807 2.934 -29.562 1.00 52.78 94 ASP A CA 1
ATOM 707 C C . ASP A 1 94 ? 24.726 2.011 -30.150 1.00 52.78 94 ASP A C 1
ATOM 709 O O . ASP A 1 94 ? 24.197 1.163 -29.430 1.00 52.78 94 ASP A O 1
ATOM 713 N N . ASP A 1 95 ? 24.372 2.239 -31.411 1.00 50.69 95 ASP A N 1
ATOM 714 C CA . ASP A 1 95 ? 23.215 1.715 -32.156 1.00 50.69 95 ASP A CA 1
ATOM 715 C C . ASP A 1 95 ? 21.831 2.349 -31.884 1.00 50.69 95 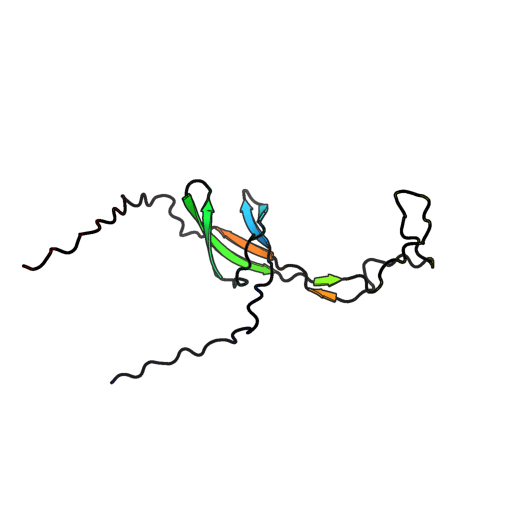ASP A C 1
ATOM 717 O O . ASP A 1 95 ? 21.319 2.431 -30.770 1.00 50.69 95 ASP A O 1
ATOM 721 N N . ASP A 1 96 ? 21.192 2.729 -32.997 1.00 46.91 96 ASP A N 1
ATOM 722 C CA . ASP A 1 96 ? 19.867 3.345 -33.198 1.00 46.91 96 ASP A CA 1
ATOM 723 C C . ASP A 1 96 ? 18.660 2.511 -32.701 1.00 46.91 96 ASP A C 1
ATOM 725 O O . ASP A 1 96 ? 17.512 2.756 -33.077 1.00 46.91 96 ASP A O 1
ATOM 729 N N . ALA A 1 97 ? 18.876 1.520 -31.839 1.00 51.75 97 ALA A N 1
ATOM 730 C CA . ALA A 1 97 ? 17.802 0.874 -31.103 1.00 51.75 97 ALA A CA 1
ATOM 731 C C . ALA A 1 97 ? 17.714 1.545 -29.734 1.00 51.75 97 ALA A C 1
ATOM 733 O O . ALA A 1 97 ? 18.274 1.060 -28.752 1.00 51.75 97 ALA A O 1
ATOM 734 N N . ALA A 1 98 ? 17.015 2.683 -29.668 1.00 50.56 98 ALA A N 1
ATOM 735 C CA . ALA A 1 98 ? 16.520 3.183 -28.393 1.00 50.56 98 ALA A CA 1
ATOM 736 C C . ALA A 1 98 ? 15.879 1.996 -27.661 1.00 50.56 98 ALA A C 1
ATOM 738 O O . ALA A 1 98 ? 14.937 1.413 -28.196 1.00 50.56 98 ALA A O 1
ATOM 739 N N . GLU A 1 99 ? 16.419 1.596 -26.502 1.00 51.91 99 GLU A N 1
ATOM 740 C CA . GLU A 1 99 ? 15.787 0.573 -25.671 1.00 51.91 99 GLU A CA 1
ATOM 741 C C . GLU A 1 99 ? 14.363 1.048 -25.402 1.00 51.91 99 GLU A C 1
ATOM 743 O O . GLU A 1 99 ? 14.124 1.995 -24.644 1.00 51.91 99 GLU A O 1
ATOM 748 N N . LEU A 1 100 ? 13.408 0.445 -26.104 1.00 53.00 100 LEU A N 1
ATOM 749 C CA . LEU A 1 100 ? 12.011 0.733 -25.887 1.00 53.00 100 LEU A CA 1
ATOM 750 C C . LEU A 1 100 ? 11.690 0.236 -24.473 1.00 53.00 100 LEU A C 1
ATOM 752 O O . LEU A 1 100 ? 12.142 -0.850 -24.089 1.00 53.00 100 LEU A O 1
ATOM 756 N N . PRO A 1 101 ? 10.917 0.989 -23.672 1.00 53.66 101 PRO A N 1
ATOM 757 C CA . PRO A 1 101 ? 10.354 0.439 -22.447 1.00 53.66 101 PRO A CA 1
ATOM 758 C C . PRO A 1 101 ? 9.528 -0.800 -22.827 1.00 53.66 101 PRO A C 1
ATOM 760 O O . PRO A 1 101 ? 8.436 -0.662 -23.373 1.00 53.66 101 PRO A O 1
ATOM 763 N N . GLY A 1 102 ? 10.073 -2.005 -22.629 1.00 54.53 102 GLY A N 1
ATOM 764 C CA . GLY A 1 102 ? 9.489 -3.194 -23.261 1.00 54.53 102 GLY A CA 1
ATOM 765 C C . GLY A 1 102 ? 10.373 -4.439 -23.340 1.00 54.53 102 GLY A C 1
ATOM 766 O O . GLY A 1 102 ? 9.863 -5.535 -23.137 1.00 54.53 102 GLY A O 1
ATOM 767 N N . ASP A 1 103 ? 11.675 -4.288 -23.592 1.00 61.75 103 ASP A N 1
ATOM 768 C CA . ASP A 1 103 ? 12.501 -5.417 -24.072 1.00 61.75 103 ASP A CA 1
ATOM 769 C C . ASP A 1 103 ? 13.347 -6.123 -22.999 1.00 61.75 103 ASP A C 1
ATOM 771 O O . ASP A 1 103 ? 14.238 -6.907 -23.324 1.00 61.75 103 ASP A O 1
ATOM 775 N N . GLY A 1 104 ? 13.093 -5.853 -21.717 1.00 67.69 104 GLY A N 1
ATOM 776 C CA . GLY A 1 104 ? 13.881 -6.414 -20.619 1.00 67.69 104 GLY A CA 1
ATOM 777 C C . GLY A 1 104 ? 13.118 -7.349 -19.677 1.00 67.69 104 GLY A C 1
ATOM 778 O O . GLY A 1 104 ? 11.910 -7.555 -19.801 1.00 67.69 104 GLY A O 1
ATOM 779 N N . SER A 1 105 ? 13.831 -7.945 -18.720 1.00 77.81 105 SER A N 1
ATOM 780 C CA . SER A 1 105 ? 13.302 -8.942 -17.791 1.00 77.81 105 SER A CA 1
ATOM 781 C C . SER A 1 105 ? 12.235 -8.372 -16.856 1.00 77.81 105 SER A C 1
ATOM 783 O O . SER A 1 105 ? 12.326 -7.252 -16.345 1.00 77.81 105 SER A O 1
ATOM 785 N N . LEU A 1 106 ? 11.211 -9.184 -16.590 1.00 82.88 106 LEU A N 1
ATOM 786 C CA . LEU A 1 106 ? 10.157 -8.855 -15.640 1.00 82.88 106 LEU A CA 1
ATOM 787 C C . LEU A 1 106 ? 10.702 -8.941 -14.208 1.00 82.88 106 LEU A C 1
ATOM 789 O O . LEU A 1 106 ? 11.223 -9.976 -13.790 1.00 82.88 106 LEU A O 1
ATOM 793 N N . ARG A 1 107 ? 10.543 -7.867 -13.436 1.00 82.94 107 ARG A N 1
ATOM 794 C CA . ARG A 1 107 ? 10.914 -7.800 -12.020 1.00 82.94 107 ARG A CA 1
ATOM 795 C C . ARG A 1 107 ? 9.719 -7.414 -11.166 1.00 82.94 107 ARG A C 1
ATOM 797 O O . ARG A 1 107 ? 8.865 -6.632 -11.581 1.00 82.94 107 ARG A O 1
ATOM 804 N N . ALA A 1 108 ? 9.672 -7.958 -9.955 1.00 85.12 108 ALA A N 1
ATOM 805 C CA . ALA A 1 108 ? 8.697 -7.535 -8.964 1.00 85.12 108 ALA A CA 1
ATOM 806 C C . ALA A 1 108 ? 9.020 -6.108 -8.502 1.00 85.12 108 ALA A C 1
ATOM 808 O O . ALA A 1 108 ? 10.154 -5.811 -8.124 1.00 85.12 108 ALA A O 1
ATOM 809 N N . GLY A 1 109 ? 8.017 -5.238 -8.550 1.00 87.12 109 GLY A N 1
ATOM 810 C CA . GLY A 1 109 ? 8.056 -3.927 -7.924 1.00 87.12 109 GLY A CA 1
ATOM 811 C C . GLY A 1 109 ? 7.581 -3.983 -6.471 1.00 87.12 109 GLY A C 1
ATOM 812 O O . GLY A 1 109 ? 7.220 -5.035 -5.937 1.00 87.12 109 GLY A O 1
ATOM 813 N N . VAL A 1 110 ? 7.560 -2.815 -5.830 1.00 89.31 110 VAL A N 1
ATOM 814 C CA . VAL A 1 110 ? 7.060 -2.647 -4.459 1.00 89.31 110 VAL A CA 1
ATOM 815 C C . VAL A 1 110 ? 5.538 -2.895 -4.439 1.00 89.31 110 VAL A C 1
ATOM 817 O O . VAL A 1 110 ? 4.819 -2.300 -5.256 1.00 89.31 110 VAL A O 1
ATOM 820 N N . PRO A 1 111 ? 5.012 -3.769 -3.557 1.00 92.62 111 PRO A N 1
ATOM 821 C CA . PRO A 1 111 ? 3.579 -4.000 -3.444 1.00 92.62 111 PRO A CA 1
ATOM 822 C C . PRO A 1 111 ? 2.853 -2.766 -2.906 1.00 92.62 111 PRO A C 1
ATOM 824 O O . PRO A 1 111 ? 3.396 -1.986 -2.120 1.00 92.62 111 PRO A O 1
ATOM 827 N N . LYS A 1 112 ? 1.590 -2.615 -3.304 1.00 94.75 112 LYS A N 1
ATOM 828 C CA . LYS A 1 112 ? 0.691 -1.571 -2.804 1.00 94.75 112 LYS A CA 1
ATOM 829 C C . LYS A 1 112 ? -0.381 -2.202 -1.931 1.00 94.75 112 LYS A C 1
ATOM 831 O O . LYS A 1 112 ? -1.058 -3.125 -2.375 1.00 94.75 112 LYS A O 1
ATOM 836 N N . VAL A 1 113 ? -0.566 -1.679 -0.728 1.00 96.25 113 VAL A N 1
ATOM 837 C CA . VAL A 1 113 ? -1.616 -2.105 0.202 1.00 96.25 113 VAL A CA 1
ATOM 838 C C . VAL A 1 113 ? -2.691 -1.032 0.218 1.00 96.25 113 VAL A C 1
ATOM 840 O O . VAL A 1 113 ? -2.447 0.086 0.668 1.00 96.25 113 VAL A O 1
ATOM 843 N N . ILE A 1 114 ? -3.874 -1.350 -0.299 1.00 97.19 114 ILE A N 1
ATOM 844 C CA . ILE A 1 114 ? -4.987 -0.408 -0.378 1.00 97.19 114 ILE A CA 1
ATOM 845 C C . ILE A 1 114 ? -5.890 -0.594 0.829 1.00 97.19 114 ILE A C 1
ATOM 847 O O . ILE A 1 114 ? -6.376 -1.696 1.091 1.00 97.19 114 ILE A O 1
ATOM 851 N N . LEU A 1 115 ? -6.124 0.499 1.550 1.00 96.88 115 LEU A N 1
ATOM 852 C CA . LEU A 1 115 ? -6.933 0.495 2.756 1.00 96.88 115 LEU A CA 1
ATOM 853 C C . LEU A 1 115 ? -8.334 1.033 2.505 1.00 96.88 115 LEU A C 1
ATOM 855 O O . LEU A 1 115 ? -8.555 1.928 1.688 1.00 96.88 115 LEU A O 1
ATOM 859 N N . GLU A 1 116 ? -9.269 0.541 3.300 1.00 96.06 116 GLU A N 1
ATOM 860 C CA . GLU A 1 116 ? -10.579 1.144 3.491 1.00 96.06 116 GLU A CA 1
ATOM 861 C C . GLU A 1 116 ? -10.805 1.448 4.970 1.00 96.06 116 GLU A C 1
ATOM 863 O O . GLU A 1 116 ? -10.229 0.811 5.855 1.00 96.06 116 GLU A O 1
ATOM 868 N N . ARG A 1 117 ? -11.601 2.479 5.261 1.00 93.12 117 ARG A N 1
ATOM 869 C CA . ARG A 1 117 ? -11.906 2.839 6.647 1.00 93.12 117 ARG A CA 1
ATOM 870 C C . ARG A 1 117 ? -12.804 1.758 7.246 1.00 93.12 117 ARG A C 1
ATOM 872 O O . ARG A 1 117 ? -13.831 1.434 6.658 1.00 93.12 117 ARG A O 1
ATOM 879 N N . SER A 1 118 ? -12.435 1.240 8.419 1.00 88.31 118 SER A N 1
ATOM 880 C CA . SER A 1 118 ? -13.287 0.274 9.111 1.00 88.31 118 SER A CA 1
ATOM 881 C C . SER A 1 118 ? -14.598 0.952 9.536 1.00 88.31 118 SER A C 1
ATOM 883 O O . SER A 1 118 ? -14.545 2.027 10.143 1.00 88.31 118 SER A O 1
ATOM 885 N N . PRO A 1 119 ? -15.769 0.345 9.271 1.00 68.56 119 PRO A N 1
ATOM 886 C CA . PRO A 1 119 ? -17.055 0.887 9.704 1.00 68.56 119 PRO A CA 1
ATOM 887 C C . PRO A 1 119 ? -17.236 0.831 11.228 1.00 68.56 119 PRO A C 1
ATOM 889 O O . PRO A 1 119 ? -18.082 1.537 11.761 1.00 68.56 119 PRO A O 1
ATOM 892 N N . SER A 1 120 ? -16.439 0.024 11.941 1.00 60.78 120 SER A N 1
ATOM 893 C CA . SER A 1 120 ? -16.531 -0.148 13.397 1.00 60.78 120 SER A CA 1
ATOM 894 C C . SER A 1 120 ? -15.773 0.919 14.199 1.00 60.78 120 SER A C 1
ATOM 896 O O . SER A 1 120 ? -15.524 0.731 15.389 1.00 60.78 120 SER A O 1
ATOM 898 N N . ALA A 1 121 ? -15.302 1.985 13.551 1.00 52.84 121 ALA A N 1
ATOM 899 C CA . ALA A 1 121 ? -14.651 3.095 14.227 1.00 52.84 121 ALA A CA 1
ATOM 900 C C . ALA A 1 121 ? -15.721 4.044 14.778 1.00 52.84 121 ALA A C 1
ATOM 902 O O . ALA A 1 121 ? -16.018 5.063 14.158 1.00 52.84 121 ALA A O 1
ATOM 903 N N . ASP A 1 122 ? -16.301 3.706 15.930 1.00 45.78 122 ASP A N 1
ATOM 904 C CA . ASP A 1 122 ? -16.993 4.705 16.743 1.00 45.78 122 ASP A CA 1
ATOM 905 C C . ASP A 1 122 ? -15.966 5.776 17.161 1.00 45.78 122 ASP A C 1
ATOM 907 O O . ASP A 1 122 ? -14.959 5.444 17.794 1.00 45.78 122 ASP A O 1
ATOM 911 N N . PRO A 1 123 ? -16.155 7.059 16.806 1.00 52.16 123 PRO A N 1
ATOM 912 C CA . PRO A 1 123 ? -15.209 8.123 17.127 1.00 52.16 123 PRO A CA 1
ATOM 913 C C . PRO A 1 123 ? -15.369 8.674 18.557 1.00 52.16 123 PRO A C 1
ATOM 915 O O . PRO A 1 123 ? -14.984 9.817 18.800 1.00 52.16 123 PRO A O 1
ATOM 918 N N . THR A 1 124 ? -15.906 7.890 19.501 1.00 45.19 124 THR A N 1
ATOM 919 C CA . THR A 1 124 ? -16.110 8.325 20.892 1.00 45.19 124 THR A CA 1
ATOM 920 C C . THR A 1 124 ? -16.137 7.144 21.868 1.00 45.19 124 THR A C 1
ATOM 922 O O . THR A 1 124 ? -17.164 6.824 22.450 1.00 45.19 124 THR A O 1
ATOM 925 N N . GLU A 1 125 ? -14.996 6.510 22.118 1.00 43.53 125 GLU A N 1
ATOM 926 C CA . GLU A 1 125 ? -14.739 6.050 23.485 1.00 43.53 125 GLU A CA 1
ATOM 927 C C . GLU A 1 125 ? -13.631 6.936 24.036 1.00 43.53 125 GLU A C 1
ATOM 929 O O . GLU A 1 125 ? -12.438 6.677 23.862 1.00 43.53 125 GLU A O 1
ATOM 934 N N . GLU A 1 126 ? -14.044 8.031 24.678 1.00 44.81 126 GLU A N 1
ATOM 935 C CA . GLU A 1 126 ? -13.260 8.632 25.748 1.00 44.81 126 GLU A CA 1
ATOM 936 C C . GLU A 1 126 ? -13.012 7.517 26.767 1.00 44.81 126 GLU A C 1
ATOM 938 O O . GLU A 1 126 ? -13.830 7.254 27.645 1.00 44.81 126 GLU A O 1
ATOM 943 N N . ARG A 1 127 ? -11.916 6.775 26.596 1.00 47.72 127 ARG A N 1
ATOM 944 C CA . ARG A 1 127 ? -11.454 5.843 27.615 1.00 47.72 127 ARG A CA 1
ATOM 945 C C . ARG A 1 127 ? -11.040 6.693 28.803 1.00 47.72 127 ARG A C 1
ATOM 947 O O . ARG A 1 127 ? -9.934 7.233 28.828 1.00 47.72 127 ARG A O 1
ATOM 954 N N . GLU A 1 128 ? -11.967 6.844 29.746 1.00 48.72 128 GLU A N 1
ATOM 955 C CA . GLU A 1 128 ? -11.693 7.352 31.082 1.00 48.72 128 GLU A CA 1
ATOM 956 C C . GLU A 1 128 ? -10.395 6.726 31.596 1.00 48.72 128 GLU A C 1
ATOM 958 O O . GLU A 1 128 ? -10.126 5.536 31.403 1.00 48.72 128 GLU A O 1
ATOM 963 N N . GLY A 1 129 ? -9.559 7.583 32.181 1.00 44.12 129 GLY A N 1
ATOM 964 C CA . GLY A 1 129 ? -8.150 7.335 32.431 1.00 44.12 129 GLY A CA 1
ATOM 965 C C . GLY A 1 129 ? -7.847 5.942 32.971 1.00 44.12 129 GLY A C 1
ATOM 966 O O . GLY A 1 129 ? -8.182 5.600 34.106 1.00 44.12 129 GLY A O 1
ATOM 967 N N . PHE A 1 130 ? -7.097 5.175 32.183 1.00 41.62 130 PHE A N 1
ATOM 968 C CA . PHE A 1 130 ? -6.371 4.023 32.690 1.00 41.62 130 PHE A CA 1
ATOM 969 C C . PHE A 1 130 ? -5.261 4.527 33.620 1.00 41.62 130 PHE A C 1
ATOM 971 O O . PHE A 1 130 ? -4.140 4.815 33.203 1.00 41.62 130 PHE A O 1
ATOM 978 N N . THR A 1 131 ? -5.597 4.693 34.898 1.00 43.84 131 THR A N 1
ATOM 979 C CA . THR A 1 131 ? -4.619 5.008 35.937 1.00 43.84 131 THR A CA 1
ATOM 980 C C . THR A 1 131 ? -4.069 3.683 36.440 1.00 43.84 131 THR A C 1
ATOM 982 O O . THR A 1 131 ? -4.738 2.980 37.196 1.00 43.84 131 THR A O 1
ATOM 985 N N . VAL A 1 132 ? -2.859 3.314 36.015 1.00 46.69 132 VAL A N 1
ATOM 986 C CA . VAL A 1 132 ? -2.148 2.175 36.608 1.00 46.69 132 VAL A CA 1
ATOM 987 C C . VAL A 1 132 ? -1.796 2.554 38.042 1.00 46.69 132 VAL A C 1
ATOM 989 O O . VAL A 1 132 ? -0.851 3.304 38.282 1.00 46.69 132 VAL A O 1
ATOM 992 N N . ARG A 1 133 ? -2.565 2.057 39.013 1.00 49.12 133 ARG A N 1
ATOM 993 C CA . ARG A 1 133 ? -2.122 2.039 40.407 1.00 49.12 133 ARG A CA 1
ATOM 994 C C . ARG A 1 133 ? -1.113 0.911 40.546 1.00 49.12 133 ARG A C 1
ATOM 996 O O . ARG A 1 133 ? -1.477 -0.258 40.566 1.00 49.12 133 ARG A O 1
ATOM 1003 N N . VAL A 1 134 ? 0.160 1.282 40.610 1.00 49.75 134 VAL A N 1
ATOM 1004 C CA . VAL A 1 134 ? 1.210 0.391 41.100 1.00 49.75 134 VAL A CA 1
ATOM 1005 C C . VAL A 1 134 ? 1.013 0.298 42.611 1.00 49.75 134 VAL A C 1
ATOM 1007 O O . VAL A 1 134 ? 1.422 1.196 43.346 1.00 49.75 134 VAL A O 1
ATOM 1010 N N . GLU A 1 135 ? 0.315 -0.735 43.079 1.00 47.50 135 GLU A N 1
ATOM 1011 C CA . GLU A 1 135 ? 0.325 -1.069 44.503 1.00 47.50 135 GLU A CA 1
ATOM 1012 C C . GLU A 1 135 ? 1.708 -1.632 44.839 1.00 47.50 135 GLU A C 1
ATOM 1014 O O . GLU A 1 135 ? 2.137 -2.653 44.301 1.00 47.50 135 GLU A O 1
ATOM 1019 N N . ALA A 1 136 ? 2.447 -0.904 45.678 1.00 58.06 136 ALA A N 1
ATOM 1020 C CA . ALA A 1 136 ? 3.713 -1.379 46.211 1.00 58.06 136 ALA A CA 1
ATOM 1021 C C . ALA A 1 136 ? 3.455 -2.620 47.088 1.00 58.06 136 ALA A C 1
ATOM 1023 O O . ALA A 1 136 ? 2.507 -2.602 47.878 1.00 58.06 136 ALA A O 1
ATOM 1024 N N . PRO A 1 137 ? 4.277 -3.680 46.983 1.00 58.56 137 PRO A N 1
ATOM 1025 C CA . PRO A 1 137 ? 4.126 -4.849 47.836 1.00 58.56 137 PRO A CA 1
ATOM 1026 C C . PRO A 1 137 ? 4.327 -4.440 49.296 1.00 58.56 137 PRO A C 1
ATOM 1028 O O . PRO A 1 137 ? 5.313 -3.787 49.647 1.00 58.56 137 PRO A O 1
ATOM 1031 N N . THR A 1 138 ? 3.357 -4.794 50.136 1.00 62.44 138 THR A N 1
ATOM 1032 C CA . THR A 1 138 ? 3.438 -4.612 51.586 1.00 62.44 138 THR A CA 1
ATOM 1033 C C . THR A 1 138 ? 4.621 -5.432 52.109 1.00 62.44 138 THR A C 1
ATOM 1035 O O . THR A 1 138 ? 4.702 -6.614 51.776 1.00 62.44 138 THR A O 1
ATOM 1038 N N . PRO A 1 139 ? 5.556 -4.847 52.878 1.00 61.38 139 PRO A N 1
ATOM 1039 C CA . PRO A 1 139 ? 6.606 -5.633 53.508 1.00 61.38 139 PRO A CA 1
ATOM 1040 C C . PRO A 1 139 ? 5.972 -6.537 54.571 1.00 61.38 139 PRO A C 1
ATOM 1042 O O . PRO A 1 139 ? 5.271 -6.049 55.457 1.00 61.38 139 PRO A O 1
ATOM 1045 N N . GLU A 1 140 ? 6.175 -7.847 54.439 1.00 63.12 140 GLU A N 1
ATOM 1046 C CA . GLU A 1 140 ? 5.887 -8.816 55.498 1.00 63.12 140 GLU A CA 1
ATOM 1047 C C . GLU A 1 140 ? 6.939 -8.649 56.615 1.00 63.12 140 GLU A C 1
ATOM 1049 O O . GLU A 1 140 ? 8.127 -8.505 56.312 1.00 63.12 140 GLU A O 1
ATOM 1054 N N . ASP A 1 141 ? 6.474 -8.601 57.871 1.00 66.81 141 ASP A N 1
ATOM 1055 C CA . ASP A 1 141 ? 7.278 -8.488 59.109 1.00 66.81 141 ASP A CA 1
ATOM 1056 C C . ASP A 1 141 ? 8.212 -9.692 59.344 1.00 66.81 141 ASP A C 1
ATOM 1058 O O . ASP A 1 141 ? 7.779 -10.847 59.111 1.00 66.81 141 ASP A O 1
#